Protein AF-D6RF82-F1 (afdb_monomer_lite)

Organism: Homo sapiens (NCBI:txid9606)

Sequence (139 aa):
MESEDLSGRELTIDSIMNKVRDIKNKFKNEDLTDELSLNKISADTTDNSGTVNQIMMMANNPEDWLSLLLKLEKNSVPLSDALLNKLIGRYSQAIEALPPDKYGQNESFARIQVRFAELKAIQEPDDARDYFQMARANC

Structure (mmCIF, N/CA/C/O backbone):
data_AF-D6RF82-F1
#
_entry.id   AF-D6RF82-F1
#
loop_
_atom_site.group_PDB
_atom_site.id
_atom_site.type_symbol
_atom_site.label_atom_id
_atom_site.label_alt_id
_atom_site.label_comp_id
_atom_site.label_asym_id
_atom_site.label_entity_id
_atom_site.label_seq_id
_atom_site.pdbx_PDB_ins_code
_atom_site.Cartn_x
_atom_site.Cartn_y
_atom_site.Cartn_z
_atom_site.occupancy
_atom_site.B_iso_or_equiv
_atom_site.auth_seq_id
_atom_site.auth_comp_id
_atom_site.auth_asym_id
_atom_site.auth_atom_id
_atom_site.pdbx_PDB_model_num
ATOM 1 N N . MET A 1 1 ? 64.354 18.863 34.139 1.00 37.72 1 MET A N 1
ATOM 2 C CA . MET A 1 1 ? 63.911 18.610 32.754 1.00 37.72 1 MET A CA 1
ATOM 3 C C . MET A 1 1 ? 62.795 17.599 32.832 1.00 37.72 1 MET A C 1
ATOM 5 O O . MET A 1 1 ? 63.018 16.583 33.465 1.00 37.72 1 MET A O 1
ATOM 9 N N . GLU A 1 2 ? 61.598 17.773 32.310 1.00 41.66 2 GLU A N 1
ATOM 10 C CA . GLU A 1 2 ? 60.878 18.878 31.680 1.00 41.66 2 GLU A CA 1
ATOM 11 C C . GLU A 1 2 ? 59.413 18.431 31.753 1.00 41.66 2 GLU A C 1
ATOM 13 O O . GLU A 1 2 ? 59.102 17.245 31.663 1.00 41.66 2 GLU A O 1
ATOM 18 N N . SER A 1 3 ? 58.545 19.379 32.053 1.00 47.06 3 SER A N 1
ATOM 19 C CA . SER A 1 3 ? 57.109 19.222 32.214 1.00 47.06 3 SER A CA 1
ATOM 20 C C . SER A 1 3 ? 56.418 19.151 30.856 1.00 47.06 3 SER A C 1
ATOM 22 O O . SER A 1 3 ? 56.590 20.082 30.077 1.00 47.06 3 SER A O 1
ATOM 24 N N . GLU A 1 4 ? 55.553 18.163 30.625 1.00 47.56 4 GLU A N 1
ATOM 25 C CA . GLU A 1 4 ? 54.518 18.255 29.584 1.00 47.56 4 GLU A CA 1
ATOM 26 C C . GLU A 1 4 ? 53.142 17.884 30.160 1.00 47.56 4 GLU A C 1
ATOM 28 O O . GLU A 1 4 ? 52.672 16.751 30.135 1.00 47.56 4 GLU A O 1
ATOM 33 N N . ASP A 1 5 ? 52.582 18.891 30.829 1.00 41.94 5 ASP A N 1
ATOM 34 C CA . ASP A 1 5 ? 51.222 19.415 30.680 1.00 41.94 5 ASP A CA 1
ATOM 35 C C . ASP A 1 5 ? 50.103 18.431 30.273 1.00 41.94 5 ASP A C 1
ATOM 37 O O . ASP A 1 5 ? 49.646 18.378 29.130 1.00 41.94 5 ASP A O 1
ATOM 41 N N . LEU A 1 6 ? 49.550 17.725 31.264 1.00 45.81 6 LEU A N 1
ATOM 42 C CA . LEU A 1 6 ? 48.179 17.219 31.191 1.00 45.81 6 LEU A CA 1
ATOM 43 C C . LEU A 1 6 ? 47.221 18.399 31.398 1.00 45.81 6 LEU A C 1
ATOM 45 O O . LEU A 1 6 ? 46.633 18.561 32.468 1.00 45.81 6 LEU A O 1
ATOM 49 N N . SER A 1 7 ? 47.069 19.231 30.364 1.00 48.50 7 SER A N 1
ATOM 50 C CA . SER A 1 7 ? 46.041 20.272 30.296 1.00 48.50 7 SER A CA 1
ATOM 51 C C . SER A 1 7 ? 44.663 19.608 30.177 1.00 48.50 7 SER A C 1
ATOM 53 O O . SER A 1 7 ? 44.045 19.532 29.111 1.00 48.50 7 SER A O 1
ATOM 55 N N . GLY A 1 8 ? 44.186 19.075 31.302 1.00 51.31 8 GLY A N 1
ATOM 56 C CA . GLY A 1 8 ? 42.794 18.738 31.536 1.00 51.31 8 GLY A CA 1
ATOM 57 C C . GLY A 1 8 ? 42.001 20.031 31.481 1.00 51.31 8 GLY A C 1
ATOM 58 O O . GLY A 1 8 ? 41.851 20.723 32.482 1.00 51.31 8 GLY A O 1
ATOM 59 N N . ARG A 1 9 ? 41.551 20.398 30.280 1.00 58.41 9 ARG A N 1
ATOM 60 C CA . ARG A 1 9 ? 40.661 21.537 30.073 1.00 58.41 9 ARG A CA 1
ATOM 61 C C . ARG A 1 9 ? 39.368 21.248 30.826 1.00 58.41 9 ARG A C 1
ATOM 63 O O . ARG A 1 9 ? 38.499 20.553 30.306 1.00 58.41 9 ARG A O 1
ATOM 70 N N . GLU A 1 10 ? 39.257 21.764 32.043 1.00 59.59 10 GLU A N 1
ATOM 71 C CA . GLU A 1 10 ? 38.002 21.828 32.777 1.00 59.59 10 GLU A CA 1
ATOM 72 C C . GLU A 1 10 ? 37.067 22.730 31.964 1.00 59.59 10 GLU A C 1
ATOM 74 O O . GLU A 1 10 ? 37.172 23.957 31.945 1.00 59.59 10 GLU A O 1
ATOM 79 N N . LEU A 1 11 ? 36.237 22.099 31.134 1.00 64.31 11 LEU A N 1
ATOM 80 C CA . LEU A 1 11 ? 35.293 22.812 30.294 1.00 64.31 11 LEU A CA 1
ATOM 81 C C . LEU A 1 11 ? 34.189 23.335 31.206 1.00 64.31 11 LEU A C 1
ATOM 83 O O . LEU A 1 11 ? 33.386 22.565 31.729 1.00 64.31 11 LEU A O 1
ATOM 87 N N . THR A 1 12 ? 34.141 24.652 31.383 1.00 78.94 12 THR A N 1
ATOM 88 C CA . THR A 1 12 ? 33.018 25.298 32.059 1.00 78.94 12 THR A CA 1
ATOM 89 C C . THR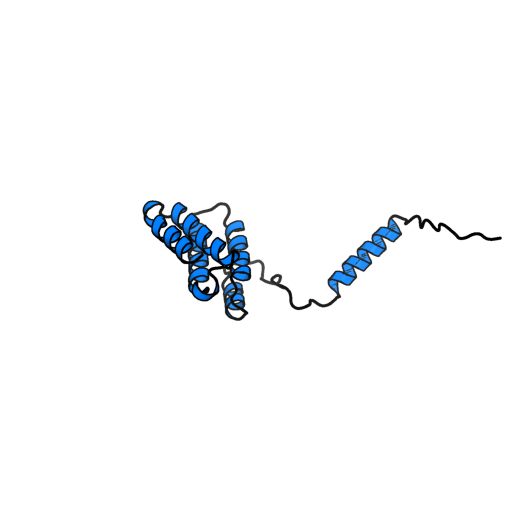 A 1 12 ? 31.724 25.017 31.294 1.00 78.94 12 THR A C 1
ATOM 91 O O . THR A 1 12 ? 31.728 24.860 30.066 1.00 78.94 12 THR A O 1
ATOM 94 N N . ILE A 1 13 ? 30.596 24.974 32.008 1.00 77.25 13 ILE A N 1
ATOM 95 C CA . ILE A 1 13 ? 29.268 24.742 31.413 1.00 77.25 13 ILE A CA 1
ATOM 96 C C . ILE A 1 13 ? 29.005 25.736 30.269 1.00 77.25 13 ILE A C 1
ATOM 98 O O . ILE A 1 13 ? 28.498 25.350 29.216 1.00 77.25 13 ILE A O 1
ATOM 102 N N . ASP A 1 14 ? 29.455 26.983 30.415 1.00 78.12 14 ASP A N 1
ATOM 103 C CA . ASP A 1 14 ? 29.326 28.018 29.386 1.00 78.12 14 ASP A CA 1
ATOM 104 C C . ASP A 1 14 ? 30.126 27.701 28.111 1.00 78.12 14 ASP A C 1
ATOM 106 O O . ASP A 1 14 ? 29.642 27.914 26.996 1.00 78.12 14 ASP A O 1
ATOM 110 N N . SER A 1 15 ? 31.327 27.129 28.251 1.00 77.44 15 SER A N 1
ATOM 111 C CA . SER A 1 15 ? 32.164 26.693 27.124 1.00 77.44 15 SER A CA 1
ATOM 112 C C . SER A 1 15 ? 31.523 25.530 26.361 1.00 77.44 15 SER A C 1
ATOM 114 O O . SER A 1 15 ? 31.531 25.503 25.127 1.00 77.44 15 SER A O 1
ATOM 116 N N . ILE A 1 16 ? 30.891 24.601 27.084 1.00 84.88 16 ILE A N 1
ATOM 117 C CA . ILE A 1 16 ? 30.133 23.490 26.494 1.00 84.88 16 ILE A CA 1
ATOM 118 C C . ILE A 1 16 ? 28.911 24.029 25.741 1.00 84.88 16 ILE A C 1
ATOM 120 O O . ILE A 1 16 ? 28.691 23.669 24.586 1.00 84.88 16 ILE A O 1
ATOM 124 N N . MET A 1 17 ? 28.153 24.943 26.349 1.00 81.44 17 MET A N 1
ATOM 125 C CA . MET A 1 17 ? 26.951 25.530 25.748 1.00 81.44 17 MET A CA 1
ATOM 126 C C . MET A 1 17 ? 27.259 26.345 24.489 1.00 81.44 17 MET A C 1
ATOM 128 O O . MET A 1 17 ? 26.507 26.282 23.514 1.00 81.44 17 MET A O 1
ATOM 132 N N . ASN A 1 18 ? 28.378 27.072 24.474 1.00 84.50 18 ASN A N 1
ATOM 133 C CA . AS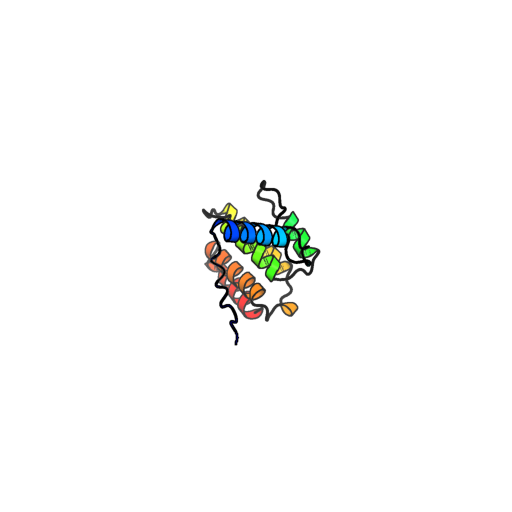N A 1 18 ? 28.838 27.777 23.280 1.00 84.50 18 ASN A CA 1
ATOM 134 C C . ASN A 1 18 ? 29.211 26.800 22.161 1.00 84.50 18 ASN A C 1
ATOM 136 O O . ASN A 1 18 ? 28.691 26.937 21.056 1.00 84.50 18 ASN A O 1
ATOM 140 N N . LYS A 1 19 ? 29.983 25.745 22.456 1.00 86.31 19 LYS A N 1
ATOM 141 C CA . LYS A 1 19 ? 30.316 24.710 21.463 1.00 86.31 19 LYS A CA 1
ATOM 142 C C . LYS A 1 19 ? 29.080 24.008 20.903 1.00 86.31 19 LYS A C 1
ATOM 144 O O . LYS A 1 19 ? 29.002 23.786 19.699 1.00 86.31 19 LYS A O 1
ATOM 149 N N . VAL A 1 20 ? 28.094 23.690 21.744 1.00 83.75 20 VAL A N 1
ATOM 150 C CA . VAL A 1 20 ? 26.822 23.088 21.304 1.00 83.75 20 VAL A CA 1
ATOM 151 C C . VAL A 1 20 ? 26.063 24.032 20.370 1.00 83.75 20 VAL A C 1
ATOM 153 O O . VAL A 1 20 ? 25.502 23.590 19.366 1.00 83.75 20 VAL A O 1
ATOM 156 N N . ARG A 1 21 ? 26.059 25.337 20.664 1.00 87.44 21 ARG A N 1
ATOM 157 C CA . ARG A 1 21 ? 25.424 26.344 19.808 1.00 87.44 21 ARG A CA 1
ATOM 158 C C . ARG A 1 21 ? 26.139 26.478 18.464 1.00 87.44 21 ARG A C 1
ATOM 160 O O . ARG A 1 21 ? 25.465 26.531 17.439 1.00 87.44 21 ARG A O 1
ATOM 167 N N . ASP A 1 22 ? 27.466 26.470 18.463 1.00 82.00 22 ASP A N 1
ATOM 168 C CA . ASP A 1 22 ? 28.274 26.566 17.246 1.00 82.00 22 ASP A CA 1
ATOM 169 C C . ASP A 1 22 ? 28.101 25.331 16.356 1.00 82.00 22 ASP A C 1
ATOM 171 O O . ASP A 1 22 ? 27.888 25.467 15.153 1.00 82.00 22 ASP A O 1
ATOM 175 N N . ILE A 1 23 ? 28.075 24.130 16.948 1.00 83.69 23 ILE A N 1
ATOM 176 C CA . ILE A 1 23 ? 27.762 22.877 16.246 1.00 83.69 23 ILE A CA 1
ATOM 177 C C . ILE A 1 23 ? 26.352 22.941 15.644 1.00 83.69 23 ILE A C 1
ATOM 179 O O . ILE A 1 23 ? 26.167 22.672 14.459 1.00 83.69 23 ILE A O 1
ATOM 183 N N . LYS A 1 24 ? 25.354 23.368 16.430 1.00 78.12 24 LYS A N 1
ATOM 184 C CA . LYS A 1 24 ? 23.967 23.529 15.965 1.00 78.12 24 LYS A CA 1
ATOM 185 C C . LYS A 1 24 ? 23.846 24.529 14.813 1.00 78.12 24 LYS A C 1
ATOM 187 O O . LYS A 1 24 ? 22.995 24.349 13.949 1.00 78.12 24 LYS A O 1
ATOM 192 N N . ASN A 1 25 ? 24.658 25.581 14.806 1.00 76.12 25 ASN A N 1
ATOM 193 C CA . ASN A 1 25 ? 24.668 26.571 13.734 1.00 76.12 25 ASN A CA 1
ATOM 194 C C . ASN A 1 25 ? 25.416 26.070 12.494 1.00 76.12 25 ASN A C 1
ATOM 196 O O . ASN A 1 25 ? 24.980 26.357 11.384 1.00 76.12 25 ASN A O 1
ATOM 200 N N . LYS A 1 26 ? 26.473 25.267 12.665 1.00 73.62 26 LYS A N 1
ATOM 201 C CA . LYS A 1 26 ? 27.142 24.574 11.557 1.00 73.62 26 LYS A CA 1
ATOM 202 C C . LYS A 1 26 ? 26.197 23.630 10.817 1.00 73.62 26 LYS A C 1
ATOM 204 O O . LYS A 1 26 ? 26.059 23.763 9.610 1.00 73.62 26 LYS A O 1
A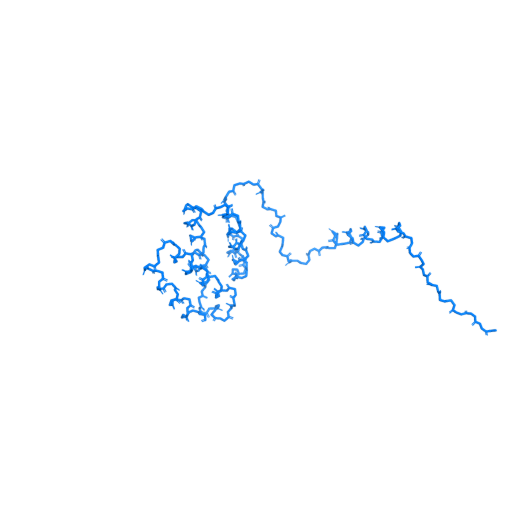TOM 209 N N . PHE A 1 27 ? 25.437 22.799 11.533 1.00 62.97 27 PHE A N 1
ATOM 210 C CA . PHE A 1 27 ? 24.423 21.923 10.923 1.00 62.97 27 PHE A CA 1
ATOM 211 C C . PHE A 1 27 ? 23.251 22.664 10.262 1.00 62.97 27 PHE A C 1
ATOM 213 O O . PHE A 1 27 ? 22.504 22.066 9.498 1.00 62.97 27 PHE A O 1
ATOM 220 N N . LYS A 1 28 ? 23.041 23.947 10.575 1.00 61.44 28 LYS A N 1
ATOM 221 C CA . LYS A 1 28 ? 22.007 24.764 9.924 1.00 61.44 28 LYS A CA 1
ATOM 222 C C . LYS A 1 28 ? 22.489 25.447 8.646 1.00 61.44 28 LYS A C 1
ATOM 224 O O . LYS A 1 28 ? 21.644 25.859 7.859 1.00 61.44 28 LYS A O 1
ATOM 229 N N . ASN A 1 29 ? 23.803 25.605 8.481 1.00 58.59 29 ASN A N 1
ATOM 230 C CA . ASN A 1 29 ? 24.400 26.451 7.448 1.00 58.59 29 ASN A CA 1
ATOM 231 C C . ASN A 1 29 ? 25.350 25.690 6.504 1.00 58.59 29 ASN A C 1
ATOM 233 O O . ASN A 1 29 ? 25.755 26.258 5.494 1.00 58.59 29 ASN A O 1
ATOM 237 N N . GLU A 1 30 ? 25.720 24.443 6.811 1.00 50.88 30 GLU A N 1
ATOM 238 C CA . GLU A 1 30 ? 26.351 23.535 5.851 1.00 50.88 30 GLU A CA 1
ATOM 239 C C . GLU A 1 30 ? 25.251 22.907 4.989 1.00 50.88 30 GLU A C 1
ATOM 241 O O . GLU A 1 30 ? 24.484 22.051 5.423 1.00 50.88 30 GLU A O 1
ATOM 246 N N . ASP A 1 31 ? 25.161 23.481 3.795 1.00 47.31 31 ASP A N 1
ATOM 247 C CA . ASP A 1 31 ? 24.451 23.065 2.597 1.00 47.31 31 ASP A CA 1
ATOM 248 C C . ASP A 1 31 ? 24.039 21.588 2.580 1.00 47.31 31 ASP A C 1
ATOM 250 O O . ASP A 1 31 ? 24.855 20.665 2.666 1.00 47.31 31 ASP A O 1
ATOM 254 N N . LEU A 1 32 ? 22.727 21.414 2.450 1.00 49.19 32 LEU A N 1
ATOM 255 C CA . LEU A 1 32 ? 22.061 20.175 2.106 1.00 49.19 32 LEU A CA 1
ATOM 256 C C . LEU A 1 32 ? 22.707 19.617 0.838 1.00 49.19 32 LEU A C 1
ATOM 258 O O . LEU A 1 32 ? 22.418 20.052 -0.273 1.00 49.19 32 LEU A O 1
ATOM 262 N N . THR A 1 33 ? 23.539 18.600 1.006 1.00 42.88 33 THR A N 1
ATOM 263 C CA . THR A 1 33 ? 23.676 17.589 -0.035 1.00 42.88 33 THR A CA 1
ATOM 264 C C . THR A 1 33 ? 22.313 16.919 -0.150 1.00 42.88 33 THR A C 1
ATOM 266 O O . THR A 1 33 ? 21.931 16.186 0.750 1.00 42.88 33 THR A O 1
ATOM 269 N N . ASP A 1 34 ? 21.554 17.312 -1.178 1.00 50.62 34 ASP A N 1
ATOM 270 C CA . ASP A 1 34 ? 20.422 16.652 -1.856 1.00 50.62 34 ASP A CA 1
ATOM 271 C C . ASP A 1 34 ? 19.750 15.442 -1.168 1.00 50.62 34 ASP A C 1
ATOM 273 O O . ASP A 1 34 ? 19.474 14.416 -1.788 1.00 50.62 34 ASP A O 1
ATOM 277 N N . GLU A 1 35 ? 19.414 15.565 0.113 1.00 48.03 35 GLU A N 1
ATOM 278 C CA . GLU A 1 35 ? 18.735 14.526 0.875 1.00 48.03 35 GLU A CA 1
ATOM 279 C C . GLU A 1 35 ? 17.501 15.131 1.554 1.00 48.03 35 GLU A C 1
ATOM 281 O O . GLU A 1 35 ? 17.562 15.902 2.512 1.00 48.03 35 GLU A O 1
ATOM 286 N N . LEU A 1 36 ? 16.340 14.792 0.986 1.00 52.78 36 LEU A N 1
ATOM 287 C CA . LEU A 1 36 ? 15.043 14.740 1.663 1.00 52.78 36 LEU A CA 1
ATOM 288 C C . LEU A 1 36 ? 14.617 16.007 2.429 1.00 52.78 36 LEU A C 1
ATOM 290 O O . LEU A 1 36 ? 14.197 15.965 3.587 1.00 52.78 36 LEU A O 1
ATOM 294 N N . SER A 1 37 ? 14.557 17.146 1.739 1.00 42.28 37 SER A N 1
ATOM 295 C CA . SER A 1 37 ? 13.751 18.284 2.204 1.00 42.28 37 SER A CA 1
ATOM 296 C C . SER A 1 37 ? 12.250 18.047 1.966 1.00 42.28 37 SER A C 1
ATOM 298 O O . SER A 1 37 ? 11.602 18.767 1.213 1.00 42.28 37 SER A O 1
ATOM 300 N N . LEU A 1 38 ? 11.656 17.074 2.665 1.00 49.59 38 LEU A N 1
ATOM 301 C CA . LEU A 1 38 ? 10.192 16.910 2.768 1.00 49.59 38 LEU A CA 1
ATOM 302 C C . LEU A 1 38 ? 9.533 17.978 3.671 1.00 49.59 38 LEU A C 1
ATOM 304 O O . LEU A 1 38 ? 8.327 17.950 3.930 1.00 49.59 38 LEU A O 1
ATOM 308 N N . ASN A 1 39 ? 10.312 18.946 4.156 1.00 45.59 39 ASN A N 1
ATOM 309 C CA . ASN A 1 39 ? 9.902 19.931 5.149 1.00 45.59 39 ASN A CA 1
ATOM 310 C C . ASN A 1 39 ? 9.602 21.297 4.525 1.00 45.59 39 ASN A C 1
ATOM 312 O O . ASN A 1 39 ? 10.186 22.307 4.910 1.00 45.59 39 ASN A O 1
ATOM 316 N N . LYS A 1 40 ? 8.652 21.348 3.587 1.00 48.59 40 LYS A N 1
ATOM 317 C CA . LYS A 1 40 ? 7.877 22.576 3.344 1.00 48.59 40 LYS A CA 1
ATOM 318 C C . LYS A 1 40 ? 6.517 22.295 2.711 1.00 48.59 40 LYS A C 1
ATOM 320 O O . LYS A 1 40 ? 6.150 22.896 1.709 1.00 48.59 40 LYS A O 1
ATOM 325 N N . ILE A 1 41 ? 5.750 21.389 3.310 1.00 51.97 41 ILE A N 1
ATOM 326 C CA . ILE A 1 41 ? 4.333 21.248 2.974 1.00 51.97 41 ILE A CA 1
ATOM 327 C C . ILE A 1 41 ? 3.558 21.989 4.051 1.00 51.97 41 ILE A C 1
ATOM 329 O O . ILE A 1 41 ? 3.650 21.662 5.234 1.00 51.97 41 ILE A O 1
ATOM 333 N N . SER A 1 42 ? 2.892 23.052 3.603 1.00 40.09 42 SER A N 1
ATOM 334 C CA . SER A 1 42 ? 1.936 23.852 4.355 1.00 40.09 42 SER A CA 1
ATOM 335 C C . SER A 1 42 ? 1.104 22.961 5.276 1.00 40.09 42 SER A C 1
ATOM 337 O O . SER A 1 42 ? 0.516 21.970 4.847 1.00 40.09 42 SER A O 1
ATOM 339 N N . ALA A 1 43 ? 1.106 23.308 6.560 1.00 43.59 43 ALA A N 1
ATOM 340 C CA . ALA A 1 43 ? 0.224 22.730 7.551 1.00 43.59 43 ALA A CA 1
ATOM 341 C C . ALA A 1 43 ? -1.186 23.289 7.339 1.00 43.59 43 ALA A C 1
ATOM 343 O O . ALA A 1 43 ? -1.657 24.067 8.155 1.00 43.59 43 ALA A O 1
ATOM 344 N N . ASP A 1 44 ? -1.821 22.947 6.220 1.00 41.84 44 ASP A N 1
ATOM 345 C CA . ASP A 1 44 ? -3.266 22.805 6.179 1.00 41.84 44 ASP A CA 1
ATOM 346 C C . ASP A 1 44 ? -3.731 22.050 4.932 1.00 41.84 44 ASP A C 1
ATOM 348 O O . ASP A 1 44 ? -3.198 22.201 3.834 1.00 41.84 44 ASP A O 1
ATOM 352 N N . THR A 1 45 ? -4.795 21.282 5.129 1.00 41.09 45 THR A N 1
ATOM 353 C CA . THR A 1 45 ? -5.507 20.426 4.174 1.00 41.09 45 THR A CA 1
ATOM 354 C C . THR A 1 45 ? -4.901 19.048 3.895 1.00 41.09 45 THR A C 1
ATOM 356 O O . THR A 1 45 ? -3.759 18.831 3.512 1.00 41.09 45 THR A O 1
ATOM 359 N N . THR A 1 46 ? -5.778 18.078 4.078 1.00 59.56 46 THR A N 1
ATOM 360 C CA . THR A 1 46 ? -5.720 16.637 3.869 1.00 59.56 46 THR A CA 1
ATOM 361 C C . THR A 1 46 ? -5.292 16.213 2.443 1.00 59.56 46 THR A C 1
ATOM 363 O O . THR A 1 46 ? -5.436 15.043 2.101 1.00 59.56 46 THR A O 1
ATOM 366 N N . ASP A 1 47 ? -4.761 17.091 1.590 1.00 68.19 47 ASP A N 1
ATOM 367 C CA . ASP A 1 47 ? -4.400 16.796 0.201 1.00 68.19 47 ASP A CA 1
ATOM 368 C C . ASP A 1 47 ? -2.889 16.560 0.016 1.00 68.19 47 ASP A C 1
ATOM 370 O O . ASP A 1 47 ? -2.075 17.466 -0.123 1.00 68.19 47 ASP A O 1
ATOM 374 N N . ASN A 1 48 ? -2.505 15.287 -0.001 1.00 79.75 48 ASN A N 1
ATOM 375 C CA . ASN A 1 48 ? -1.145 14.819 -0.264 1.00 79.75 48 ASN A CA 1
ATOM 376 C C . ASN A 1 48 ? -0.799 14.722 -1.764 1.00 79.75 48 ASN A C 1
ATOM 378 O O . ASN A 1 48 ? 0.236 14.155 -2.116 1.00 79.75 48 ASN A O 1
ATOM 382 N N . SER A 1 49 ? -1.625 15.277 -2.657 1.00 82.56 49 SER A N 1
ATOM 383 C CA . SER A 1 49 ? -1.390 15.210 -4.106 1.00 82.56 49 SER A CA 1
ATOM 384 C C . SER A 1 49 ? -0.095 15.904 -4.538 1.00 82.56 49 SER A C 1
ATOM 386 O O . SER A 1 49 ? 0.588 15.405 -5.428 1.00 82.56 49 SER A O 1
ATOM 388 N N . GLY A 1 50 ? 0.315 16.985 -3.861 1.00 86.25 50 GLY A N 1
ATOM 389 C CA . GLY A 1 50 ? 1.605 17.637 -4.121 1.00 86.25 50 GLY A CA 1
ATOM 390 C C . GLY A 1 50 ? 2.806 16.719 -3.861 1.00 86.25 50 GLY A C 1
ATOM 391 O O . GLY A 1 50 ? 3.716 16.649 -4.684 1.00 86.25 50 GLY A O 1
ATOM 392 N N . THR A 1 51 ? 2.782 15.962 -2.758 1.00 87.00 51 THR A N 1
ATOM 393 C CA . THR A 1 51 ? 3.842 14.991 -2.441 1.00 87.00 51 THR A CA 1
ATOM 394 C C . THR A 1 51 ? 3.860 13.843 -3.437 1.00 87.00 51 THR A C 1
ATOM 396 O O . THR A 1 51 ? 4.926 13.458 -3.897 1.00 87.00 51 THR A O 1
ATOM 399 N N . VAL A 1 52 ? 2.689 13.322 -3.811 1.00 88.12 52 VAL A N 1
ATOM 400 C CA . VAL A 1 52 ? 2.597 12.238 -4.797 1.00 88.12 52 VAL A CA 1
ATOM 401 C C . VAL A 1 52 ? 3.164 12.666 -6.150 1.00 88.12 52 VAL A C 1
ATOM 403 O O . VAL A 1 52 ? 3.973 11.940 -6.721 1.00 88.12 52 VAL A O 1
ATOM 406 N N . ASN A 1 53 ? 2.813 13.862 -6.628 1.00 89.12 53 ASN A N 1
ATOM 407 C CA . ASN A 1 53 ? 3.357 14.393 -7.877 1.00 89.12 53 ASN A CA 1
ATOM 408 C C . ASN A 1 53 ? 4.883 14.510 -7.819 1.00 89.12 53 ASN A C 1
ATOM 410 O O . ASN A 1 53 ? 5.557 14.171 -8.786 1.00 89.12 53 ASN A O 1
ATOM 414 N N . GLN A 1 54 ? 5.437 14.936 -6.681 1.00 88.81 54 GLN A N 1
ATOM 415 C CA . GLN A 1 54 ? 6.883 15.005 -6.498 1.00 88.81 54 GLN A CA 1
ATOM 416 C C . GLN A 1 54 ? 7.535 13.617 -6.562 1.00 88.81 54 GLN A C 1
ATOM 418 O O . GLN A 1 54 ? 8.524 13.460 -7.270 1.00 88.81 54 GLN A O 1
ATOM 423 N N . ILE A 1 55 ? 6.974 12.608 -5.886 1.00 90.06 55 ILE A N 1
ATOM 424 C CA . ILE A 1 55 ? 7.492 11.229 -5.927 1.00 90.06 55 ILE A CA 1
ATOM 425 C C . ILE A 1 55 ? 7.489 10.699 -7.366 1.00 90.06 55 ILE A C 1
ATOM 427 O O . ILE A 1 55 ? 8.495 10.160 -7.828 1.00 90.06 55 ILE A O 1
ATOM 431 N N . MET A 1 56 ? 6.385 10.909 -8.088 1.00 88.62 56 MET A N 1
ATOM 432 C CA . MET A 1 56 ? 6.230 10.474 -9.479 1.00 88.62 56 MET A CA 1
ATOM 433 C C . MET A 1 56 ? 7.162 11.209 -10.454 1.00 88.62 56 MET A C 1
ATOM 435 O O . MET A 1 56 ? 7.578 10.619 -11.445 1.00 88.62 56 MET A O 1
ATOM 439 N N . MET A 1 57 ? 7.482 12.482 -10.198 1.00 85.44 57 MET A N 1
ATOM 440 C CA . MET A 1 57 ? 8.415 13.269 -11.018 1.00 85.44 57 MET A CA 1
ATOM 441 C C . MET A 1 57 ? 9.888 12.950 -10.737 1.00 85.44 57 MET A C 1
ATOM 443 O O . MET A 1 57 ? 10.741 13.220 -11.581 1.00 85.44 57 MET A O 1
ATOM 447 N N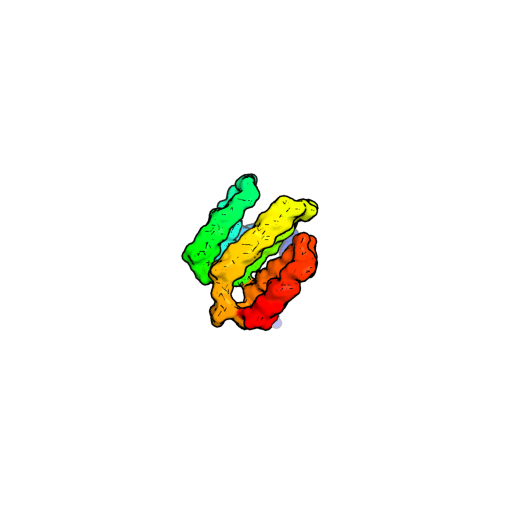 . MET A 1 58 ? 10.188 12.415 -9.555 1.00 86.31 58 MET A N 1
ATOM 448 C CA . MET A 1 58 ? 11.531 12.004 -9.152 1.00 86.31 58 MET A CA 1
ATOM 449 C C . MET A 1 58 ? 11.782 10.536 -9.545 1.00 86.31 58 MET A C 1
ATOM 451 O O . MET A 1 58 ? 11.207 10.019 -10.500 1.00 86.31 58 MET A O 1
ATOM 455 N N . ALA A 1 59 ? 12.656 9.833 -8.823 1.00 85.75 59 ALA A N 1
ATOM 456 C CA . ALA A 1 59 ? 13.013 8.443 -9.112 1.00 85.75 59 ALA A CA 1
ATOM 457 C C . ALA A 1 59 ? 11.847 7.436 -8.982 1.00 85.75 59 ALA A C 1
ATOM 459 O O . ALA A 1 59 ? 12.031 6.276 -9.360 1.00 85.75 59 ALA A O 1
ATOM 460 N N . ASN A 1 60 ? 10.689 7.860 -8.449 1.00 92.69 60 ASN A N 1
ATOM 461 C CA . ASN A 1 60 ? 9.501 7.041 -8.207 1.00 92.69 60 ASN A CA 1
ATOM 462 C C . ASN A 1 60 ? 9.860 5.696 -7.548 1.00 92.69 60 ASN A C 1
ATOM 464 O O . ASN A 1 60 ? 9.680 4.626 -8.129 1.00 92.69 60 ASN A O 1
ATOM 468 N N . ASN A 1 61 ? 10.470 5.769 -6.361 1.00 95.56 61 ASN A N 1
ATOM 469 C CA . ASN A 1 61 ? 10.979 4.606 -5.638 1.00 95.56 61 ASN A CA 1
ATOM 470 C C . ASN A 1 61 ? 10.035 4.175 -4.492 1.00 95.56 61 ASN A C 1
ATOM 472 O O . ASN A 1 61 ? 9.281 5.001 -3.966 1.00 95.56 61 ASN A O 1
ATOM 476 N N . PRO A 1 62 ? 10.057 2.889 -4.097 1.00 97.81 62 PRO A N 1
ATOM 477 C CA . PRO A 1 62 ? 9.226 2.373 -3.013 1.00 97.81 62 PRO A CA 1
ATOM 478 C C . PRO A 1 62 ? 9.471 3.025 -1.645 1.00 97.81 62 PRO A C 1
ATOM 480 O O . PRO A 1 62 ? 8.540 3.113 -0.849 1.00 97.81 62 PRO A O 1
ATOM 483 N N . GLU A 1 63 ? 10.689 3.481 -1.350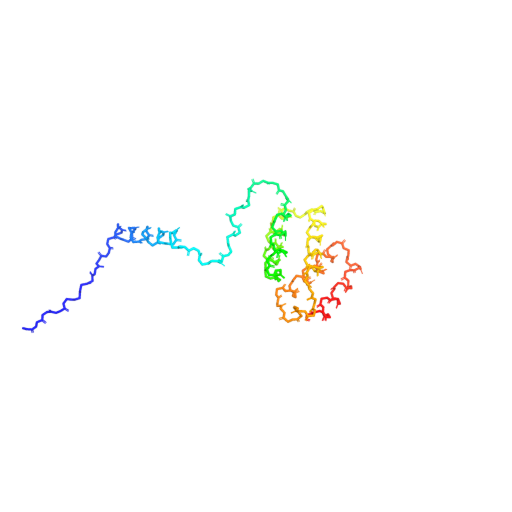 1.00 98.00 63 GLU A N 1
ATOM 484 C CA . GLU A 1 63 ? 11.054 4.088 -0.063 1.00 98.00 63 GLU A CA 1
ATOM 485 C C . GLU A 1 63 ? 10.295 5.401 0.181 1.00 98.00 63 GLU A C 1
ATOM 487 O O . GLU A 1 63 ? 9.702 5.596 1.248 1.00 98.00 63 GLU A O 1
ATOM 492 N N . ASP A 1 64 ? 10.251 6.275 -0.825 1.00 96.69 64 ASP A N 1
ATOM 493 C CA . ASP A 1 64 ? 9.541 7.553 -0.765 1.00 96.69 64 ASP A CA 1
ATOM 494 C C . ASP A 1 64 ? 8.026 7.341 -0.642 1.00 96.69 64 ASP A C 1
ATOM 496 O O . ASP A 1 64 ? 7.355 7.997 0.166 1.00 96.69 64 ASP A O 1
ATOM 500 N N . TRP A 1 65 ? 7.485 6.372 -1.390 1.00 97.75 65 TRP A N 1
ATOM 501 C CA . TRP A 1 65 ? 6.087 5.960 -1.267 1.00 97.75 65 TRP A CA 1
ATOM 502 C C . TRP A 1 65 ? 5.774 5.435 0.133 1.00 97.75 65 TRP A C 1
ATOM 504 O O . TRP A 1 65 ? 4.809 5.885 0.753 1.00 97.75 65 TRP A O 1
ATOM 514 N N . LEU A 1 66 ? 6.591 4.526 0.668 1.00 97.94 66 LEU A N 1
ATOM 515 C CA . LEU A 1 66 ? 6.385 3.952 1.995 1.00 97.94 66 LEU A CA 1
ATOM 516 C C . LEU A 1 66 ? 6.443 5.032 3.086 1.00 97.94 66 LEU A C 1
ATOM 518 O O . LEU A 1 66 ? 5.599 5.044 3.982 1.00 97.94 66 LEU A O 1
ATOM 522 N N . SER A 1 67 ? 7.380 5.977 2.988 1.00 96.62 67 SER A N 1
ATOM 523 C CA . SER A 1 67 ? 7.488 7.116 3.909 1.00 96.62 67 SER A CA 1
ATOM 524 C C . SER A 1 67 ? 6.211 7.970 3.922 1.00 96.62 67 SER A C 1
ATOM 526 O O . SER A 1 67 ? 5.661 8.271 4.991 1.00 96.62 67 SER A O 1
ATOM 528 N N . LEU A 1 68 ? 5.675 8.299 2.740 1.00 95.75 68 LEU A N 1
ATOM 529 C CA . LEU A 1 68 ? 4.404 9.014 2.604 1.00 95.75 68 LEU A CA 1
ATOM 530 C C . LEU A 1 68 ? 3.234 8.227 3.216 1.00 95.75 68 LEU A C 1
ATOM 532 O O . LEU A 1 68 ? 2.429 8.799 3.958 1.00 95.75 68 LEU A O 1
ATOM 536 N N . LEU A 1 69 ? 3.136 6.932 2.910 1.00 97.38 69 LEU A N 1
ATOM 537 C CA . LEU A 1 69 ? 2.041 6.064 3.347 1.00 97.38 69 LEU A CA 1
ATOM 538 C C . LEU A 1 69 ? 2.024 5.894 4.871 1.00 97.38 69 LEU A C 1
ATOM 540 O O . LEU A 1 69 ? 0.976 6.069 5.489 1.00 97.38 69 LEU A O 1
ATOM 544 N N . LEU A 1 70 ? 3.183 5.673 5.497 1.00 95.94 70 LEU A N 1
ATOM 545 C CA . LEU A 1 70 ? 3.297 5.568 6.956 1.00 95.94 70 LEU A CA 1
ATOM 546 C C . LEU A 1 70 ? 2.938 6.883 7.661 1.00 95.94 70 LEU A C 1
ATOM 548 O O . LEU A 1 70 ? 2.287 6.876 8.709 1.00 95.94 70 LEU A O 1
ATOM 552 N N . LYS A 1 71 ? 3.322 8.030 7.085 1.00 94.94 71 LYS A N 1
ATOM 553 C CA . LYS A 1 71 ? 2.927 9.346 7.608 1.00 94.94 71 LYS A CA 1
ATOM 554 C C . LYS A 1 71 ? 1.415 9.556 7.505 1.00 94.94 71 LYS A C 1
ATOM 556 O O . LYS A 1 71 ? 0.812 10.080 8.441 1.00 94.94 71 LYS A O 1
ATOM 561 N N . LEU A 1 72 ? 0.800 9.144 6.395 1.00 93.50 72 LEU A N 1
ATOM 562 C CA . LEU A 1 72 ? -0.649 9.217 6.205 1.00 93.50 72 LEU A CA 1
ATOM 563 C C . LEU A 1 72 ? -1.395 8.318 7.198 1.00 93.50 72 LEU A C 1
ATOM 565 O O . LEU A 1 72 ? -2.369 8.758 7.807 1.00 93.50 72 LEU A O 1
ATOM 569 N N . GLU A 1 73 ? -0.919 7.092 7.394 1.00 93.81 73 GLU A N 1
ATOM 570 C CA . GLU A 1 73 ? -1.497 6.127 8.327 1.00 93.81 73 GLU A CA 1
ATOM 571 C C . GLU A 1 73 ? -1.438 6.634 9.773 1.00 93.81 73 GLU A C 1
ATOM 573 O O . GLU A 1 73 ? -2.456 6.658 10.463 1.00 93.81 73 GLU A O 1
ATOM 578 N N . LYS A 1 74 ? -0.286 7.169 10.201 1.00 93.44 74 LYS A N 1
ATOM 579 C CA . LYS A 1 74 ? -0.126 7.799 11.522 1.00 93.44 74 LYS A CA 1
ATOM 580 C C . LYS A 1 74 ? -1.114 8.948 11.752 1.00 93.44 74 LYS A C 1
ATOM 582 O O . LYS A 1 74 ? -1.593 9.131 12.868 1.00 93.44 74 LYS A O 1
ATOM 587 N N . ASN A 1 75 ? -1.414 9.717 10.708 1.00 90.00 75 ASN A N 1
ATOM 588 C CA . ASN A 1 75 ? -2.345 10.845 10.770 1.00 90.00 75 ASN A CA 1
ATOM 589 C C . ASN A 1 75 ? -3.821 10.426 10.657 1.00 90.00 75 ASN A C 1
ATOM 591 O O . ASN A 1 75 ? -4.699 11.272 10.791 1.00 90.00 75 ASN A O 1
ATOM 595 N N . SER A 1 76 ? -4.100 9.144 10.410 1.00 89.88 76 SER A N 1
ATOM 596 C CA . SER A 1 76 ? -5.455 8.603 10.255 1.00 89.88 76 SER A CA 1
ATOM 597 C C . SER A 1 76 ? -6.025 8.052 11.567 1.00 89.88 76 SER A C 1
ATOM 599 O O . SER A 1 76 ? -6.960 7.263 11.536 1.00 89.88 76 SER A O 1
ATOM 601 N N . VAL A 1 77 ? -5.466 8.436 12.722 1.00 91.31 77 VAL A N 1
ATOM 602 C CA . VAL A 1 77 ? -5.900 7.976 14.051 1.00 91.31 77 VAL A CA 1
ATOM 603 C C . VAL A 1 77 ? -6.712 9.078 14.754 1.00 91.31 77 VAL A C 1
ATOM 605 O O . VAL A 1 77 ? -6.210 10.197 14.867 1.00 91.31 77 VAL A O 1
ATOM 608 N N . PRO A 1 78 ? -7.919 8.787 15.288 1.00 89.75 78 PRO A N 1
ATOM 609 C CA . PRO A 1 78 ? -8.611 7.494 15.268 1.00 89.75 78 PRO A CA 1
ATOM 610 C C . PRO A 1 78 ? -9.119 7.121 13.869 1.00 89.75 78 PRO A C 1
ATOM 612 O O . PRO A 1 78 ? -9.619 7.970 13.131 1.00 89.75 78 PRO A O 1
ATOM 615 N N . LEU A 1 79 ? -8.991 5.836 13.524 1.00 90.69 79 LEU A N 1
ATOM 616 C CA . LEU A 1 79 ? -9.345 5.323 12.204 1.00 90.69 79 LEU A CA 1
ATOM 617 C C . LEU A 1 79 ? -10.866 5.280 12.039 1.00 90.69 79 LEU A C 1
ATOM 619 O O . LEU A 1 79 ? -11.564 4.649 12.828 1.00 90.69 79 LEU A O 1
ATOM 623 N N . SER A 1 80 ? -11.360 5.958 11.006 1.00 94.25 80 SER A N 1
ATOM 624 C CA . SER A 1 80 ? -12.745 5.882 10.538 1.00 94.25 80 SER A CA 1
ATOM 625 C C . SER A 1 80 ? -12.795 5.252 9.151 1.00 94.25 80 SER A C 1
ATOM 627 O O . SER A 1 80 ? -11.798 5.285 8.428 1.00 94.25 80 SER A O 1
ATOM 629 N N . ASP A 1 81 ? -13.957 4.751 8.735 1.00 94.38 81 ASP A N 1
ATOM 630 C CA . ASP A 1 81 ? -14.130 4.123 7.416 1.00 94.38 81 ASP A CA 1
ATOM 631 C C . ASP A 1 81 ? -13.719 5.058 6.268 1.00 94.38 81 ASP A C 1
ATOM 633 O O . ASP A 1 81 ? -13.070 4.645 5.310 1.00 94.38 81 ASP A O 1
ATOM 637 N N . ALA A 1 82 ? -14.022 6.355 6.389 1.00 94.12 82 ALA A N 1
ATOM 638 C CA . ALA A 1 82 ? -13.618 7.356 5.404 1.00 94.12 82 ALA A CA 1
ATOM 639 C C . ALA A 1 82 ? -12.087 7.501 5.312 1.00 94.12 82 ALA A C 1
ATOM 641 O O . ALA A 1 82 ? -11.536 7.607 4.213 1.00 94.12 82 ALA A O 1
ATOM 642 N N . LEU A 1 83 ? -11.391 7.490 6.455 1.00 94.00 83 LEU A N 1
ATOM 643 C CA . LEU A 1 83 ? -9.929 7.548 6.496 1.00 94.00 83 LEU A CA 1
ATOM 644 C C . LEU A 1 83 ? -9.297 6.236 6.015 1.00 94.00 83 LEU A C 1
ATOM 646 O O . LEU A 1 83 ? -8.315 6.287 5.277 1.00 94.00 83 LEU A O 1
ATOM 650 N N . LEU A 1 84 ? -9.885 5.084 6.352 1.00 95.56 84 LEU A N 1
ATOM 651 C CA . LEU A 1 84 ? -9.455 3.772 5.866 1.00 95.56 84 LEU A CA 1
ATOM 652 C C . LEU A 1 84 ? -9.568 3.680 4.339 1.00 95.56 84 LEU A C 1
ATOM 654 O O . LEU A 1 84 ? -8.585 3.358 3.676 1.00 95.56 84 LEU A O 1
ATOM 658 N N . ASN A 1 85 ? -10.718 4.051 3.767 1.00 95.44 85 ASN A N 1
ATOM 659 C CA . ASN A 1 85 ? -10.931 4.074 2.315 1.00 95.44 85 ASN A CA 1
ATOM 660 C C . ASN A 1 85 ? -9.902 4.960 1.611 1.00 95.44 85 ASN A C 1
ATOM 662 O O . ASN A 1 85 ? -9.345 4.597 0.573 1.00 95.44 85 ASN A O 1
ATOM 666 N N . LYS A 1 86 ? -9.609 6.120 2.200 1.00 94.44 86 LYS A N 1
ATOM 667 C CA . LYS A 1 86 ? -8.598 7.025 1.670 1.00 94.44 86 LYS A CA 1
ATOM 668 C C . LYS A 1 86 ? -7.188 6.435 1.745 1.00 94.44 86 LYS A C 1
ATOM 670 O O . LYS A 1 86 ? -6.419 6.593 0.796 1.00 94.44 86 LYS A O 1
ATOM 675 N N . LEU A 1 87 ? -6.838 5.792 2.857 1.00 95.50 87 LEU A N 1
ATOM 676 C CA . LEU A 1 87 ? -5.541 5.148 3.039 1.00 95.50 87 LEU A CA 1
ATOM 677 C C . LEU A 1 87 ? -5.356 4.029 2.006 1.00 95.50 87 LEU A C 1
ATOM 679 O O . LEU A 1 87 ? -4.375 4.049 1.267 1.00 95.50 87 LEU A O 1
ATOM 683 N N . ILE A 1 88 ? -6.344 3.141 1.871 1.00 96.88 88 ILE A N 1
ATOM 684 C CA . ILE A 1 88 ? -6.383 2.071 0.861 1.00 96.88 88 ILE A CA 1
ATOM 685 C C . ILE A 1 88 ? -6.226 2.641 -0.552 1.00 96.88 88 ILE A C 1
ATOM 687 O O . ILE A 1 88 ? -5.427 2.125 -1.334 1.00 96.88 88 ILE A O 1
ATOM 691 N N . GLY A 1 89 ? -6.927 3.731 -0.880 1.00 96.69 89 GLY A N 1
ATOM 692 C CA . GLY A 1 89 ? -6.793 4.393 -2.180 1.00 96.69 89 GLY A CA 1
ATOM 693 C C . GLY A 1 89 ? -5.370 4.890 -2.455 1.00 96.69 89 GLY A C 1
ATOM 694 O O . GLY A 1 89 ? -4.865 4.742 -3.565 1.00 96.69 89 GLY A O 1
ATOM 695 N N . ARG A 1 90 ? -4.673 5.416 -1.438 1.00 96.62 90 ARG A N 1
ATOM 696 C CA . ARG A 1 90 ? -3.276 5.860 -1.584 1.00 96.62 90 ARG A CA 1
ATOM 697 C C . ARG A 1 90 ? -2.288 4.700 -1.692 1.00 96.62 90 ARG A C 1
ATOM 699 O O . ARG A 1 90 ? -1.364 4.796 -2.493 1.00 96.62 90 ARG A O 1
ATOM 706 N N . TYR A 1 91 ? -2.493 3.607 -0.957 1.00 97.75 91 TYR A N 1
ATOM 707 C CA . TYR A 1 91 ? -1.709 2.381 -1.150 1.00 97.75 91 TYR A CA 1
ATOM 708 C C . TYR A 1 91 ? -1.929 1.788 -2.554 1.00 97.75 91 TYR A C 1
ATOM 710 O O . TYR A 1 91 ? -0.961 1.395 -3.198 1.00 97.75 91 TYR A O 1
ATOM 718 N N . SER A 1 92 ? -3.168 1.800 -3.065 1.00 97.56 92 SER A N 1
ATOM 719 C CA . SER A 1 92 ? -3.485 1.347 -4.434 1.00 97.56 92 SER A CA 1
ATOM 720 C C . SER A 1 92 ? -2.712 2.160 -5.476 1.00 97.56 92 SER A C 1
ATOM 722 O O . SER A 1 92 ? -2.049 1.594 -6.338 1.00 97.56 92 SER A O 1
ATOM 724 N N . GLN A 1 93 ? -2.710 3.490 -5.331 1.00 97.12 93 GLN A N 1
ATOM 725 C CA . GLN A 1 93 ? -1.969 4.389 -6.216 1.00 97.12 93 GLN A CA 1
ATOM 726 C C . GLN A 1 93 ? -0.454 4.118 -6.201 1.00 97.12 93 GLN A C 1
ATOM 728 O O . GLN A 1 93 ? 0.193 4.195 -7.243 1.00 97.12 93 GLN A O 1
ATOM 733 N N . ALA A 1 94 ? 0.118 3.790 -5.037 1.00 97.25 94 ALA A N 1
ATOM 734 C CA . ALA A 1 94 ? 1.528 3.417 -4.933 1.00 97.25 94 ALA A CA 1
ATOM 735 C C . ALA A 1 94 ? 1.826 2.111 -5.685 1.00 97.25 94 ALA A C 1
ATOM 737 O O . ALA A 1 94 ? 2.812 2.034 -6.410 1.00 97.25 94 ALA A O 1
ATOM 738 N N . ILE A 1 95 ? 0.962 1.100 -5.547 1.00 97.12 95 ILE A N 1
ATOM 739 C CA . ILE A 1 95 ? 1.111 -0.194 -6.231 1.00 97.12 95 ILE A CA 1
ATOM 740 C C . ILE A 1 95 ? 1.022 -0.026 -7.752 1.00 97.12 95 ILE A C 1
ATOM 742 O O . ILE A 1 95 ? 1.841 -0.592 -8.469 1.00 97.12 95 ILE A O 1
ATOM 746 N N . GLU A 1 96 ? 0.089 0.786 -8.250 1.00 96.25 96 GLU A N 1
ATOM 747 C CA . GLU A 1 96 ? -0.020 1.099 -9.684 1.00 96.25 96 GLU A CA 1
ATOM 748 C C . GLU A 1 96 ? 1.218 1.836 -10.222 1.00 96.25 96 GLU A C 1
ATOM 750 O O . GLU A 1 96 ? 1.602 1.652 -11.376 1.00 96.25 96 GLU A O 1
ATOM 755 N N . ALA A 1 97 ? 1.860 2.658 -9.387 1.00 96.00 97 ALA A N 1
ATOM 756 C CA . ALA A 1 97 ? 3.046 3.426 -9.753 1.00 96.00 97 ALA A CA 1
ATOM 757 C C . ALA A 1 97 ? 4.364 2.636 -9.651 1.00 96.00 97 ALA A C 1
ATOM 759 O O . ALA A 1 97 ? 5.385 3.122 -10.144 1.00 96.00 97 ALA A O 1
ATOM 760 N N . LEU A 1 98 ? 4.374 1.460 -9.012 1.00 96.50 98 LEU A N 1
ATOM 761 C CA . LEU A 1 98 ? 5.578 0.681 -8.704 1.00 96.50 98 LEU A CA 1
ATOM 762 C C . LEU A 1 98 ? 5.546 -0.690 -9.411 1.00 96.50 98 LEU A C 1
ATOM 764 O O . LEU A 1 98 ? 4.937 -1.630 -8.897 1.00 96.50 98 LEU A O 1
ATOM 768 N N . PRO A 1 99 ? 6.227 -0.841 -10.566 1.00 94.62 99 PRO A N 1
ATOM 769 C CA . PRO A 1 99 ? 6.231 -2.088 -11.330 1.00 94.62 99 PRO A CA 1
ATOM 770 C C . PRO A 1 99 ? 6.858 -3.265 -10.550 1.00 94.62 99 PRO A C 1
ATOM 772 O O . PRO A 1 99 ? 8.006 -3.148 -10.100 1.00 94.62 99 PRO A O 1
ATOM 775 N N . PRO A 1 100 ? 6.159 -4.408 -10.396 1.00 94.81 100 PRO A N 1
ATOM 776 C CA . PRO A 1 100 ? 6.668 -5.561 -9.644 1.00 94.81 100 PRO A CA 1
ATOM 777 C C . PRO A 1 100 ? 7.957 -6.169 -10.209 1.00 94.81 100 PRO A C 1
ATOM 779 O O . PRO A 1 100 ? 8.823 -6.602 -9.454 1.00 94.81 100 PRO A O 1
ATOM 782 N N . ASP A 1 101 ? 8.122 -6.158 -11.531 1.00 95.06 101 ASP A N 1
ATOM 783 C CA . ASP A 1 101 ? 9.306 -6.665 -12.234 1.00 95.06 101 ASP A CA 1
ATOM 784 C C . ASP A 1 101 ? 10.589 -5.906 -11.865 1.00 95.06 101 ASP A C 1
ATOM 786 O O . ASP A 1 101 ? 11.680 -6.475 -11.891 1.00 95.06 101 ASP A O 1
ATOM 790 N N . LYS A 1 102 ? 10.459 -4.636 -11.465 1.00 96.25 102 LYS A N 1
ATOM 791 C CA . LYS A 1 102 ? 11.580 -3.799 -11.025 1.00 96.25 102 LYS A CA 1
ATOM 792 C C . LYS A 1 102 ? 11.870 -3.924 -9.529 1.00 96.25 102 LYS A C 1
ATOM 794 O O . LYS A 1 102 ? 13.022 -3.784 -9.120 1.00 96.25 102 LYS A O 1
ATOM 799 N N . TYR A 1 103 ? 10.843 -4.146 -8.711 1.00 97.12 103 TYR A N 1
ATOM 800 C CA . TYR A 1 103 ? 10.932 -4.008 -7.254 1.00 97.12 103 TYR A CA 1
ATOM 801 C C . TYR A 1 103 ? 10.678 -5.299 -6.473 1.00 97.12 103 TYR A C 1
ATOM 803 O O . TYR A 1 103 ? 10.633 -5.253 -5.248 1.00 97.12 103 TYR A O 1
ATOM 811 N N . GLY A 1 104 ? 10.594 -6.460 -7.126 1.00 94.81 104 GLY A N 1
ATOM 812 C CA . GLY A 1 104 ? 10.286 -7.725 -6.449 1.00 94.81 104 GLY A CA 1
ATOM 813 C C . GLY A 1 104 ? 11.338 -8.260 -5.471 1.00 94.81 104 GLY A C 1
ATOM 814 O O . GLY A 1 104 ? 11.145 -9.321 -4.903 1.00 94.81 104 GLY A O 1
ATOM 815 N N . GLN A 1 105 ? 12.457 -7.563 -5.263 1.00 96.38 105 GLN A N 1
ATOM 816 C CA . GLN A 1 105 ? 13.424 -7.842 -4.185 1.00 96.38 105 GLN A CA 1
ATOM 817 C C . GLN A 1 105 ? 13.582 -6.649 -3.224 1.00 96.38 105 GLN A C 1
ATOM 819 O O . GLN A 1 105 ? 14.457 -6.647 -2.361 1.00 96.38 105 GLN A O 1
ATOM 824 N N . ASN A 1 106 ? 12.770 -5.602 -3.390 1.00 98.06 106 ASN A N 1
ATOM 825 C CA . ASN A 1 106 ? 12.807 -4.405 -2.564 1.00 98.06 106 ASN A CA 1
ATOM 826 C C . ASN A 1 106 ? 11.888 -4.585 -1.342 1.00 98.06 106 ASN A C 1
ATOM 828 O O . ASN A 1 106 ? 10.681 -4.791 -1.471 1.00 98.06 106 ASN A O 1
ATOM 832 N N . GLU A 1 107 ? 12.460 -4.470 -0.142 1.00 98.44 107 GLU A N 1
ATOM 833 C CA . GLU A 1 107 ? 11.726 -4.648 1.116 1.00 98.44 107 GLU A CA 1
ATOM 834 C C . GLU A 1 107 ? 10.610 -3.608 1.295 1.00 98.44 107 GLU A C 1
ATOM 836 O O . GLU A 1 107 ? 9.509 -3.943 1.734 1.00 98.44 107 GLU A O 1
ATOM 841 N N . SER A 1 108 ? 10.858 -2.347 0.931 1.00 98.44 108 SER A N 1
ATOM 842 C CA . SER A 1 108 ? 9.859 -1.281 1.033 1.00 98.44 108 SER A CA 1
ATOM 843 C C . SER A 1 108 ? 8.648 -1.578 0.144 1.00 98.44 108 SER A C 1
ATOM 845 O O . SER A 1 108 ? 7.511 -1.409 0.582 1.00 98.44 108 SER A O 1
ATOM 847 N N . PHE A 1 109 ? 8.872 -2.095 -1.067 1.00 98.44 109 PHE A N 1
ATOM 848 C CA . PHE A 1 109 ? 7.810 -2.537 -1.971 1.00 98.44 109 PHE A CA 1
ATOM 849 C C . PHE A 1 109 ? 7.009 -3.707 -1.386 1.00 98.44 109 PHE A C 1
ATOM 851 O O . PHE A 1 109 ? 5.778 -3.646 -1.360 1.00 98.44 109 PHE A O 1
ATOM 858 N N . ALA A 1 110 ? 7.686 -4.713 -0.824 1.00 98.44 110 ALA A N 1
ATOM 859 C CA . ALA A 1 110 ? 7.025 -5.820 -0.134 1.00 98.44 110 ALA A CA 1
ATOM 860 C C . ALA A 1 110 ? 6.158 -5.334 1.035 1.00 98.44 110 ALA A C 1
ATOM 862 O O . ALA A 1 110 ? 5.010 -5.754 1.190 1.00 98.44 110 ALA A O 1
ATOM 863 N N . ARG A 1 111 ? 6.658 -4.377 1.824 1.00 98.62 111 ARG A N 1
ATOM 864 C CA . ARG A 1 111 ? 5.893 -3.759 2.914 1.00 98.62 111 ARG A CA 1
ATOM 865 C C . ARG A 1 111 ? 4.663 -3.012 2.407 1.00 98.62 111 ARG A C 1
ATOM 867 O O . ARG A 1 111 ? 3.614 -3.126 3.033 1.00 98.62 111 ARG A O 1
ATOM 874 N N . ILE A 1 112 ? 4.757 -2.284 1.293 1.00 98.62 112 ILE A N 1
ATOM 875 C CA . ILE A 1 112 ? 3.598 -1.615 0.678 1.00 98.62 112 ILE A CA 1
ATOM 876 C C . ILE A 1 112 ? 2.536 -2.650 0.277 1.00 98.62 112 ILE A C 1
ATOM 878 O O . ILE A 1 112 ? 1.371 -2.486 0.641 1.00 98.62 112 ILE A O 1
ATOM 882 N N . GLN A 1 113 ? 2.931 -3.726 -0.412 1.00 98.44 113 GLN A N 1
ATOM 883 C CA . GLN A 1 113 ? 2.026 -4.795 -0.861 1.00 98.44 113 GLN A CA 1
ATOM 884 C C . GLN A 1 113 ? 1.328 -5.495 0.316 1.00 98.44 113 GLN A C 1
ATOM 886 O O . GLN A 1 113 ? 0.106 -5.649 0.322 1.00 98.44 113 GLN A O 1
ATOM 891 N N . VAL A 1 114 ? 2.090 -5.876 1.346 1.00 98.31 114 VAL A N 1
ATOM 892 C CA . VAL A 1 114 ? 1.548 -6.568 2.525 1.00 98.31 114 VAL A CA 1
ATOM 893 C C . VAL A 1 114 ? 0.629 -5.652 3.332 1.00 98.31 114 VAL A C 1
ATOM 895 O O . VAL A 1 114 ? -0.484 -6.059 3.659 1.00 98.31 114 VAL A O 1
ATOM 898 N N . ARG A 1 11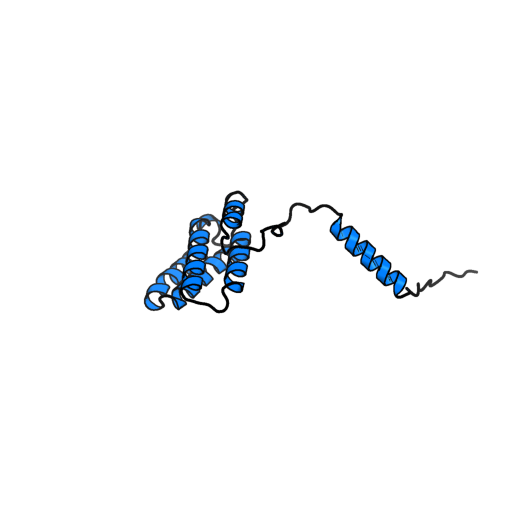5 ? 1.025 -4.397 3.599 1.00 98.38 115 ARG A N 1
ATOM 899 C CA . ARG A 1 115 ? 0.156 -3.445 4.317 1.00 98.38 115 ARG A CA 1
ATOM 900 C C . ARG A 1 115 ? -1.130 -3.160 3.549 1.00 98.38 115 ARG A C 1
ATOM 902 O O . ARG A 1 115 ? -2.183 -3.058 4.169 1.00 98.38 115 ARG A O 1
ATOM 909 N N . PHE A 1 116 ? -1.081 -3.078 2.219 1.00 98.31 116 PHE A N 1
ATOM 910 C CA . PHE A 1 116 ? -2.290 -2.944 1.409 1.00 98.31 116 PHE A CA 1
ATOM 911 C C . PHE A 1 116 ? -3.249 -4.129 1.602 1.00 98.31 116 PHE A C 1
ATOM 913 O O . PHE A 1 116 ? -4.437 -3.913 1.841 1.00 98.31 116 PHE A O 1
ATOM 920 N N . ALA A 1 117 ? -2.736 -5.363 1.569 1.00 98.12 117 ALA A N 1
ATOM 921 C CA . ALA A 1 117 ? -3.538 -6.563 1.804 1.00 98.12 117 ALA A CA 1
ATOM 922 C C . ALA A 1 117 ? -4.133 -6.605 3.225 1.00 98.12 117 ALA A C 1
ATOM 924 O O . ALA A 1 117 ? -5.302 -6.941 3.397 1.00 98.12 117 ALA A O 1
ATOM 925 N N . GLU A 1 118 ? -3.369 -6.198 4.242 1.00 97.88 118 GLU A N 1
ATOM 926 C CA . GLU A 1 118 ? -3.851 -6.095 5.625 1.00 97.88 118 GLU A CA 1
ATOM 927 C C . GLU A 1 118 ? -4.962 -5.047 5.782 1.00 97.88 118 GLU A C 1
ATOM 929 O O . GLU A 1 118 ? -5.976 -5.316 6.424 1.00 97.88 118 GLU A O 1
ATOM 934 N N . LEU A 1 119 ? -4.819 -3.868 5.165 1.00 97.38 119 LEU A N 1
ATOM 935 C CA . LEU A 1 119 ? -5.865 -2.839 5.173 1.00 97.38 119 LEU A CA 1
ATOM 936 C C . LEU A 1 119 ? -7.127 -3.315 4.449 1.00 97.38 119 LEU A C 1
ATOM 938 O O . LEU A 1 119 ? -8.239 -3.064 4.915 1.00 97.38 119 LEU A O 1
ATOM 942 N N . LYS A 1 120 ? -6.962 -4.044 3.340 1.00 97.81 120 LYS A N 1
ATOM 943 C CA . LYS A 1 120 ? -8.068 -4.705 2.648 1.00 97.81 120 LYS A CA 1
ATOM 944 C C . LYS A 1 120 ? -8.745 -5.760 3.515 1.00 97.81 120 LYS A C 1
ATOM 946 O O . LYS A 1 120 ? -9.963 -5.818 3.506 1.00 97.81 120 LYS A O 1
ATOM 951 N N . ALA A 1 121 ? -8.004 -6.501 4.336 1.00 97.38 121 ALA A N 1
ATOM 952 C CA . ALA A 1 121 ? -8.583 -7.457 5.281 1.00 97.38 121 ALA A CA 1
ATOM 953 C C . ALA A 1 121 ? -9.380 -6.798 6.418 1.00 97.38 121 ALA A C 1
ATOM 955 O O . ALA A 1 121 ? -10.298 -7.416 6.951 1.00 97.38 121 ALA A O 1
ATOM 956 N N . ILE A 1 122 ? -9.059 -5.552 6.783 1.00 95.75 122 ILE A N 1
ATOM 957 C CA . ILE A 1 122 ? -9.873 -4.760 7.719 1.00 95.75 122 ILE A CA 1
ATOM 958 C C . ILE A 1 122 ? -11.177 -4.306 7.048 1.00 95.75 122 ILE A C 1
ATOM 960 O O . ILE A 1 122 ? -12.224 -4.326 7.687 1.00 95.75 122 ILE A O 1
ATOM 964 N N . GLN A 1 123 ? -11.109 -3.888 5.779 1.00 94.75 123 GLN A N 1
ATOM 965 C CA . GLN A 1 123 ? -12.267 -3.414 5.013 1.00 94.75 123 GLN A CA 1
ATOM 966 C C . GLN A 1 123 ? -13.222 -4.564 4.648 1.00 94.75 123 GLN A C 1
ATOM 968 O O . GLN A 1 123 ? -14.413 -4.489 4.934 1.00 94.75 123 GLN A O 1
ATOM 973 N N . GLU A 1 124 ? -12.691 -5.615 4.024 1.00 94.25 124 GLU A N 1
ATOM 974 C CA . GLU A 1 124 ? -13.412 -6.730 3.400 1.00 94.25 124 GLU A CA 1
ATOM 975 C C . GLU A 1 124 ? -12.584 -8.026 3.564 1.00 94.25 124 GLU A C 1
ATOM 977 O O . GLU A 1 124 ? -11.817 -8.407 2.675 1.00 94.25 124 GLU A O 1
ATOM 982 N N . PRO A 1 125 ? -12.685 -8.722 4.714 1.00 93.06 125 PRO A N 1
ATOM 983 C CA . PRO A 1 125 ? -11.846 -9.886 5.016 1.00 93.06 125 PRO A CA 1
ATOM 984 C C . PRO A 1 125 ? -12.059 -11.065 4.059 1.00 93.06 125 PRO A C 1
ATOM 986 O O . PRO A 1 125 ? -11.101 -11.780 3.762 1.00 93.06 125 PRO A O 1
ATOM 989 N N . ASP A 1 126 ? -13.284 -11.250 3.562 1.00 92.94 126 ASP A N 1
ATOM 990 C CA . ASP A 1 126 ? -13.633 -12.357 2.665 1.00 92.94 126 ASP A CA 1
ATOM 991 C C . ASP A 1 126 ? -12.953 -12.224 1.288 1.00 92.94 126 ASP A C 1
ATOM 993 O O . ASP A 1 126 ? -12.538 -13.229 0.706 1.00 92.94 126 ASP A O 1
ATOM 997 N N . ASP A 1 127 ? -12.733 -10.989 0.822 1.00 90.44 127 ASP A N 1
ATOM 998 C CA . ASP A 1 127 ? -12.133 -10.687 -0.485 1.00 90.44 127 ASP A CA 1
ATOM 999 C C . ASP A 1 127 ? -10.623 -10.395 -0.399 1.00 90.44 127 ASP A C 1
ATOM 1001 O O . ASP A 1 127 ? -9.909 -10.374 -1.405 1.00 90.44 127 ASP A O 1
ATOM 1005 N N . ALA A 1 128 ? -10.077 -10.220 0.810 1.00 94.44 128 ALA A N 1
ATOM 1006 C CA . ALA A 1 128 ? -8.692 -9.787 0.988 1.00 94.44 128 ALA A CA 1
ATOM 1007 C C . ALA A 1 128 ? -7.632 -10.827 0.582 1.00 94.44 128 ALA A C 1
ATOM 1009 O O . ALA A 1 128 ? -6.457 -10.495 0.388 1.00 94.44 128 ALA A O 1
ATOM 1010 N N . ARG A 1 129 ? -8.030 -12.098 0.450 1.00 96.00 129 ARG A N 1
ATOM 1011 C CA . ARG A 1 129 ? -7.133 -13.227 0.167 1.00 96.00 129 ARG A CA 1
ATOM 1012 C C . ARG A 1 129 ? -6.330 -13.036 -1.121 1.00 96.00 129 ARG A C 1
ATOM 1014 O O . ARG A 1 129 ? -5.161 -13.425 -1.164 1.00 96.00 129 ARG A O 1
ATOM 1021 N N . ASP A 1 130 ? -6.931 -12.454 -2.151 1.00 96.12 130 ASP A N 1
ATOM 1022 C CA . ASP A 1 130 ? -6.274 -12.276 -3.448 1.00 96.12 130 ASP A CA 1
ATOM 1023 C C . ASP A 1 130 ? -5.138 -11.249 -3.375 1.00 96.12 130 ASP A C 1
ATOM 1025 O O . ASP A 1 130 ? -4.091 -11.438 -3.997 1.00 96.12 130 ASP A O 1
ATOM 1029 N N . TYR A 1 131 ? -5.260 -10.233 -2.516 1.00 96.94 131 TYR A N 1
ATOM 1030 C CA . TYR A 1 131 ? -4.194 -9.251 -2.302 1.00 96.94 131 TYR A CA 1
ATOM 1031 C C . TYR A 1 131 ? -2.975 -9.857 -1.597 1.00 96.94 131 TYR A C 1
ATOM 1033 O O . TYR A 1 131 ? -1.843 -9.543 -1.959 1.00 96.94 131 TYR A O 1
ATOM 1041 N N . PHE A 1 132 ? -3.171 -10.788 -0.656 1.00 97.19 132 PHE A N 1
ATOM 1042 C CA . PHE A 1 132 ? -2.052 -11.533 -0.063 1.00 97.19 132 PHE A CA 1
ATOM 1043 C C . PHE A 1 132 ? -1.368 -12.459 -1.075 1.00 97.19 132 PHE A C 1
ATOM 1045 O O . PHE A 1 132 ? -0.144 -12.599 -1.061 1.00 97.19 132 PHE A O 1
ATOM 1052 N N . GLN A 1 133 ? -2.137 -13.091 -1.968 1.00 97.06 133 GLN A N 1
ATOM 1053 C CA . GLN A 1 133 ? -1.564 -13.909 -3.040 1.00 97.06 133 GLN A CA 1
ATOM 1054 C C . GLN A 1 133 ? -0.741 -13.059 -4.011 1.00 97.06 133 GLN A C 1
ATOM 1056 O O . GLN A 1 133 ? 0.350 -13.480 -4.394 1.00 97.06 133 GLN A O 1
ATOM 1061 N N . MET A 1 134 ? -1.231 -11.866 -4.355 1.00 95.44 134 MET A N 1
ATOM 1062 C CA . MET A 1 134 ? -0.517 -10.902 -5.187 1.00 95.44 134 MET A CA 1
ATOM 1063 C C . MET A 1 134 ? 0.778 -10.427 -4.518 1.00 95.44 134 MET A C 1
ATOM 1065 O O . MET A 1 134 ? 1.830 -10.469 -5.151 1.00 95.44 134 MET A O 1
ATOM 1069 N N . ALA A 1 135 ? 0.737 -10.068 -3.229 1.00 96.75 135 ALA A N 1
ATOM 1070 C CA . ALA A 1 135 ? 1.930 -9.686 -2.473 1.00 96.75 135 ALA A CA 1
ATOM 1071 C C . ALA A 1 135 ? 2.996 -10.795 -2.490 1.00 96.75 135 ALA A C 1
ATOM 1073 O O . ALA A 1 135 ? 4.157 -10.525 -2.766 1.00 96.75 135 ALA A O 1
ATOM 1074 N N . ARG A 1 136 ? 2.591 -12.055 -2.285 1.00 96.62 136 ARG A N 1
ATOM 1075 C CA . ARG A 1 136 ? 3.492 -13.220 -2.342 1.00 96.62 136 ARG A CA 1
ATOM 1076 C C . ARG A 1 136 ? 4.051 -13.494 -3.743 1.00 96.62 136 ARG A C 1
ATOM 1078 O O . ARG A 1 136 ? 5.114 -14.083 -3.868 1.00 96.62 136 ARG A O 1
ATOM 1085 N N . ALA A 1 137 ? 3.306 -13.176 -4.799 1.00 96.75 137 ALA A N 1
ATOM 1086 C CA . ALA A 1 137 ? 3.770 -13.382 -6.171 1.00 96.75 137 ALA A CA 1
ATOM 1087 C C . ALA A 1 137 ? 4.777 -12.308 -6.607 1.00 96.75 137 ALA A C 1
ATOM 1089 O O . ALA A 1 137 ? 5.645 -12.579 -7.433 1.00 96.75 137 ALA A O 1
ATOM 1090 N N . ASN A 1 138 ? 4.641 -11.101 -6.057 1.00 94.69 138 ASN A N 1
ATOM 1091 C CA . ASN A 1 138 ? 5.401 -9.926 -6.459 1.00 94.69 138 ASN A CA 1
ATOM 1092 C C . ASN A 1 138 ? 6.657 -9.679 -5.613 1.00 94.69 138 ASN A C 1
ATOM 1094 O O . ASN A 1 138 ? 7.424 -8.789 -5.975 1.00 94.69 138 ASN A O 1
ATOM 1098 N N . CYS A 1 139 ? 6.835 -10.369 -4.483 1.00 92.62 139 CYS A N 1
ATOM 1099 C CA . CYS A 1 139 ? 7.869 -10.086 -3.482 1.00 92.62 139 CYS A CA 1
ATOM 1100 C C . CYS A 1 139 ? 8.496 -11.367 -2.926 1.00 92.62 139 CYS A C 1
ATOM 1102 O O . CYS A 1 139 ? 7.734 -12.322 -2.653 1.00 92.62 139 CYS A O 1
#

Radius of gyration: 23.75 Å; chains: 1; bounding box: 78×42×45 Å

Secondary structure (DSSP, 8-state):
------------HHHHHHHHHHHHHHHHHS---S--------S--S-THHHHHHHHHTT--HHHHHHHHHHHHHTTPSP-HHHHHHHHHHHHHHHHHS-HHHHTT-HHHHHHHHHHHHHHHHH-TTTTHHHHHHHHHH-

pLDDT: mean 82.86, std 19.11, range [37.72, 98.62]

Foldseek 3Di:
DDDDDPCPPPQDPVNVVVVVVVVVVCVVPPDDPPDDPPPDDDPDDPDCVVQVVVCLVPPVDLVSLLVVLVVLVVVCPVPDPVSLVVSLVSLVVSLVSDDLVVCLPPPSNLVSLVVSLVSCCVVPVVPSVVSVVVSVVSD

InterPro domains:
  IPR011990 Tetratricopeptide-like helical domain superfamily [G3DSA:1.25.40.10] (50-139)